Protein AF-A0A923Q3H8-F1 (afdb_monomer_lite)

Structure (mmCIF, N/CA/C/O backbone):
data_AF-A0A923Q3H8-F1
#
_entry.id   AF-A0A923Q3H8-F1
#
loop_
_atom_site.group_PDB
_atom_site.id
_atom_site.type_symbol
_atom_site.label_atom_id
_atom_site.label_alt_id
_atom_site.label_comp_id
_atom_site.label_asym_id
_atom_site.label_entity_id
_atom_site.label_seq_id
_atom_site.pdbx_PDB_ins_code
_atom_site.Cartn_x
_atom_site.Cartn_y
_atom_site.Cartn_z
_atom_site.occupancy
_atom_site.B_iso_or_equiv
_atom_site.auth_seq_id
_atom_site.auth_comp_id
_atom_site.auth_asym_id
_atom_site.auth_atom_id
_atom_site.pdbx_PDB_model_num
ATOM 1 N N . MET A 1 1 ? -0.730 5.945 -13.451 1.00 86.00 1 MET A N 1
ATOM 2 C CA . MET A 1 1 ? -1.129 5.162 -12.260 1.00 86.00 1 MET A CA 1
ATOM 3 C C . MET A 1 1 ? -1.945 3.988 -12.760 1.00 86.00 1 MET A C 1
ATOM 5 O O . MET A 1 1 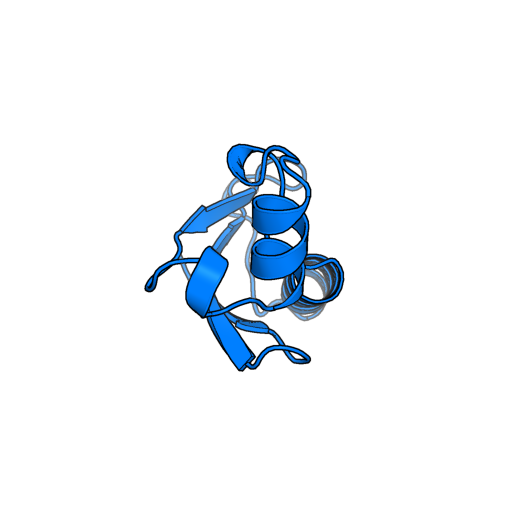? -2.653 4.163 -13.742 1.00 86.00 1 MET A O 1
ATOM 9 N N . ARG A 1 2 ? -1.800 2.815 -12.152 1.00 89.44 2 ARG A N 1
ATOM 10 C CA . ARG A 1 2 ? -2.567 1.606 -12.462 1.00 89.44 2 ARG A CA 1
ATOM 11 C C . ARG A 1 2 ? -3.314 1.181 -11.209 1.00 89.44 2 ARG A C 1
ATOM 13 O O . ARG A 1 2 ? -2.769 1.290 -10.113 1.00 89.44 2 ARG A O 1
ATOM 20 N N . GLU A 1 3 ? -4.545 0.736 -11.373 1.00 90.81 3 GLU A N 1
ATOM 21 C CA . GLU A 1 3 ? -5.312 0.156 -10.279 1.00 90.81 3 GLU A CA 1
ATOM 22 C C . GLU A 1 3 ? -4.741 -1.206 -9.890 1.00 90.81 3 GLU A C 1
ATOM 24 O O . GLU A 1 3 ? -4.367 -2.014 -10.739 1.00 90.81 3 GLU A O 1
ATOM 29 N N . LEU A 1 4 ? -4.635 -1.434 -8.587 1.00 89.06 4 LEU A N 1
ATOM 30 C CA . LEU A 1 4 ? -4.225 -2.702 -8.024 1.00 89.06 4 LEU A CA 1
ATOM 31 C C . LEU A 1 4 ? -5.129 -3.026 -6.844 1.00 89.06 4 LEU A C 1
ATOM 33 O O . LEU A 1 4 ? -5.230 -2.260 -5.882 1.00 89.06 4 LEU A O 1
ATOM 37 N N . THR A 1 5 ? -5.747 -4.196 -6.912 1.00 89.06 5 THR A N 1
ATOM 38 C CA . THR A 1 5 ? -6.550 -4.728 -5.821 1.00 89.06 5 THR A CA 1
ATOM 39 C C . THR A 1 5 ? -5.704 -5.682 -4.992 1.00 89.06 5 THR A C 1
ATOM 41 O O . THR A 1 5 ? -5.107 -6.626 -5.511 1.00 89.06 5 THR A O 1
ATOM 44 N N . CYS A 1 6 ? -5.640 -5.448 -3.682 1.00 86.81 6 CYS A N 1
ATOM 45 C CA . CYS A 1 6 ? -4.961 -6.367 -2.782 1.00 86.81 6 CYS A CA 1
ATOM 46 C C . CYS A 1 6 ? -5.689 -7.714 -2.767 1.00 86.81 6 CYS A C 1
ATOM 48 O O . CYS A 1 6 ? -6.864 -7.798 -2.418 1.00 86.81 6 CYS A O 1
ATOM 50 N N . ARG A 1 7 ? -4.957 -8.792 -3.040 1.00 83.94 7 ARG A N 1
ATOM 51 C CA . ARG A 1 7 ? -5.456 -10.178 -3.006 1.00 83.94 7 ARG A CA 1
ATOM 52 C C . ARG A 1 7 ? -5.914 -10.677 -1.628 1.00 83.94 7 ARG A C 1
ATOM 54 O O . ARG A 1 7 ? -6.515 -11.740 -1.546 1.00 83.94 7 ARG A O 1
ATOM 61 N N . ARG A 1 8 ? -5.601 -9.955 -0.544 1.00 84.81 8 ARG A N 1
ATOM 62 C CA . ARG A 1 8 ? -6.013 -10.305 0.829 1.00 84.81 8 ARG A CA 1
ATOM 63 C C . ARG A 1 8 ? -7.183 -9.461 1.312 1.00 84.81 8 ARG A C 1
ATOM 65 O O . ARG A 1 8 ? -8.236 -10.003 1.610 1.00 84.81 8 ARG A O 1
ATOM 72 N N . CYS A 1 9 ? -7.000 -8.145 1.395 1.00 83.56 9 CYS A N 1
ATOM 73 C CA . CYS A 1 9 ? -8.019 -7.245 1.936 1.00 83.56 9 CYS A CA 1
ATOM 74 C C . CYS A 1 9 ? -8.991 -6.703 0.884 1.00 83.56 9 CYS A C 1
ATOM 76 O O . CYS A 1 9 ? -9.897 -5.959 1.237 1.00 83.56 9 CYS A O 1
ATOM 78 N N . THR A 1 10 ? -8.817 -7.031 -0.402 1.00 84.25 10 THR A N 1
ATOM 79 C CA . THR A 1 10 ? -9.668 -6.568 -1.520 1.00 84.25 10 THR A CA 1
ATOM 80 C C . THR A 1 10 ? -9.757 -5.045 -1.678 1.00 84.25 10 THR A C 1
ATOM 82 O O . THR A 1 10 ? -10.541 -4.532 -2.471 1.00 84.25 10 THR A O 1
ATOM 85 N N . THR A 1 11 ? -8.904 -4.300 -0.973 1.00 87.56 11 THR A N 1
ATOM 86 C CA . THR A 1 11 ? -8.734 -2.861 -1.161 1.00 87.56 11 THR A CA 1
ATOM 87 C C . THR A 1 11 ? -8.223 -2.592 -2.565 1.00 87.56 11 THR A C 1
ATOM 89 O O . THR A 1 11 ? -7.202 -3.155 -2.962 1.00 87.56 11 THR A O 1
ATOM 92 N N . THR A 1 12 ? -8.873 -1.671 -3.269 1.00 88.12 12 THR A N 1
ATOM 93 C CA . THR A 1 12 ? -8.375 -1.153 -4.543 1.00 88.12 12 THR A CA 1
ATOM 94 C C . THR A 1 12 ? -7.636 0.160 -4.311 1.00 88.12 12 THR A C 1
ATOM 96 O O . THR A 1 12 ? -8.182 1.105 -3.739 1.00 88.12 12 THR A O 1
ATOM 99 N N . VAL A 1 13 ? -6.379 0.206 -4.743 1.00 89.50 13 VAL A N 1
ATOM 100 C CA . VAL A 1 13 ? -5.519 1.392 -4.687 1.00 89.50 13 VAL A CA 1
ATOM 101 C C . VAL A 1 13 ? -4.968 1.704 -6.071 1.00 89.50 13 VAL A C 1
ATOM 103 O O . VAL A 1 13 ? -4.851 0.829 -6.925 1.00 89.50 13 VAL A O 1
ATOM 106 N N . LEU A 1 14 ? -4.586 2.954 -6.292 1.00 90.38 14 LEU A N 1
ATOM 107 C CA . LEU A 1 14 ? -3.842 3.361 -7.474 1.00 90.38 14 LEU A CA 1
ATOM 108 C C . LEU A 1 14 ? -2.350 3.329 -7.168 1.00 90.38 14 LEU A C 1
ATOM 110 O O . LEU A 1 14 ? -1.869 4.013 -6.271 1.00 90.38 14 LEU A O 1
ATOM 114 N N . VAL A 1 15 ? -1.601 2.559 -7.944 1.00 90.88 15 VAL A N 1
ATOM 115 C CA . VAL A 1 15 ? -0.157 2.402 -7.791 1.00 90.88 15 VAL A CA 1
ATOM 116 C C . VAL A 1 15 ? 0.550 3.002 -8.996 1.00 90.88 15 VAL A C 1
ATOM 118 O O . VAL A 1 15 ? 0.141 2.863 -10.151 1.00 90.88 15 VAL A O 1
ATOM 121 N N . ARG A 1 16 ? 1.646 3.706 -8.741 1.00 90.31 16 ARG A N 1
ATOM 122 C CA . ARG A 1 16 ? 2.565 4.194 -9.764 1.00 90.31 16 ARG A CA 1
ATOM 123 C C . ARG A 1 16 ? 3.982 3.891 -9.342 1.00 90.31 16 ARG A C 1
ATOM 125 O O . ARG A 1 16 ? 4.470 4.418 -8.347 1.00 90.31 16 ARG A O 1
ATOM 132 N N . LYS A 1 17 ? 4.656 3.082 -10.146 1.00 88.00 17 LYS A N 1
ATOM 133 C CA . LYS A 1 17 ? 6.072 2.789 -9.988 1.00 88.00 17 LYS A CA 1
ATOM 134 C C . LYS A 1 17 ? 6.853 3.852 -10.760 1.00 88.00 17 LYS A C 1
ATOM 136 O O . LYS A 1 17 ? 6.915 3.815 -11.984 1.00 88.00 17 LYS A O 1
ATOM 141 N N . ALA A 1 18 ? 7.328 4.876 -10.053 1.00 86.31 18 ALA A N 1
ATOM 142 C CA . ALA A 1 18 ? 8.121 5.931 -10.677 1.00 86.31 18 ALA A CA 1
ATOM 143 C C . ALA A 1 18 ? 9.515 5.392 -11.008 1.00 86.31 18 ALA A C 1
ATOM 145 O O . ALA A 1 18 ? 9.918 5.449 -12.157 1.00 86.31 18 ALA A O 1
ATOM 146 N N . THR A 1 19 ? 10.176 4.780 -10.023 1.00 83.81 19 THR A N 1
ATOM 147 C CA . THR A 1 19 ? 11.439 4.042 -10.175 1.00 83.81 19 THR A CA 1
ATOM 148 C C . THR A 1 19 ? 11.320 2.694 -9.450 1.00 83.81 19 THR A C 1
ATOM 150 O O . THR A 1 19 ? 10.314 2.430 -8.784 1.00 83.81 19 THR A O 1
ATOM 153 N N . ALA A 1 20 ? 12.338 1.829 -9.523 1.00 81.25 20 ALA A N 1
ATOM 154 C CA . ALA A 1 20 ? 12.342 0.563 -8.779 1.00 81.25 20 ALA A CA 1
ATOM 155 C C . ALA A 1 20 ? 12.162 0.766 -7.256 1.00 81.25 20 ALA A C 1
ATOM 157 O O . ALA A 1 20 ? 11.407 0.027 -6.616 1.00 81.25 20 ALA A O 1
ATOM 158 N N . ALA A 1 21 ? 12.790 1.809 -6.701 1.00 81.94 21 ALA A N 1
ATOM 159 C CA . ALA A 1 21 ? 12.715 2.166 -5.283 1.00 81.94 21 ALA A CA 1
ATOM 160 C C . ALA A 1 21 ? 11.546 3.114 -4.952 1.00 81.94 21 ALA A C 1
ATOM 162 O O . ALA A 1 21 ? 11.020 3.079 -3.842 1.00 81.94 21 ALA A O 1
ATOM 163 N N . GLN A 1 22 ? 11.099 3.943 -5.902 1.00 84.69 22 GLN A N 1
ATOM 164 C CA . GLN A 1 22 ? 10.057 4.941 -5.668 1.00 84.69 22 GLN A CA 1
ATOM 165 C C . GLN A 1 22 ? 8.691 4.462 -6.166 1.00 84.69 22 GLN A C 1
ATOM 167 O O . GLN A 1 22 ? 8.414 4.411 -7.367 1.00 84.69 22 GLN A O 1
ATOM 172 N N . THR A 1 23 ? 7.798 4.177 -5.217 1.00 87.25 23 THR A N 1
ATOM 173 C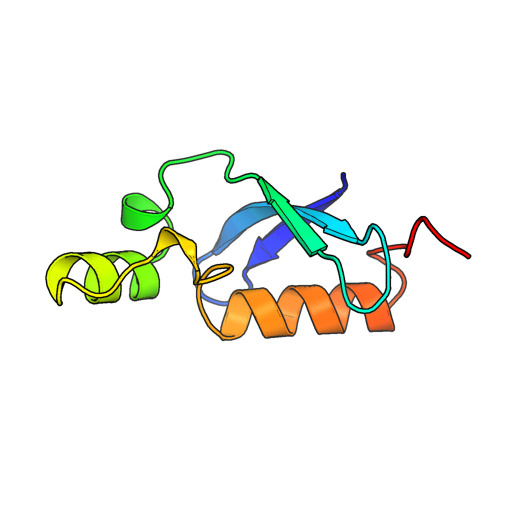 CA . THR A 1 23 ? 6.409 3.786 -5.490 1.00 87.25 23 THR A CA 1
ATOM 174 C C . THR A 1 23 ? 5.466 4.832 -4.913 1.00 87.25 23 THR A C 1
ATOM 176 O O . THR A 1 23 ? 5.470 5.068 -3.710 1.00 87.25 23 THR A O 1
ATOM 179 N N . SER A 1 24 ? 4.641 5.448 -5.753 1.00 87.81 24 SER A N 1
ATOM 180 C CA . SER A 1 24 ? 3.530 6.285 -5.303 1.00 87.81 24 SER A CA 1
ATOM 181 C C . SER A 1 24 ? 2.277 5.426 -5.207 1.00 87.81 24 SER A C 1
ATOM 183 O O . SER A 1 24 ? 1.903 4.765 -6.176 1.00 87.81 24 SER A O 1
ATOM 185 N N . ILE A 1 25 ? 1.629 5.444 -4.047 1.00 87.12 25 ILE A N 1
ATOM 186 C CA . ILE A 1 25 ? 0.362 4.754 -3.810 1.00 87.12 25 ILE A CA 1
ATOM 187 C C . ILE A 1 25 ? -0.665 5.810 -3.446 1.00 87.12 25 ILE A C 1
ATOM 189 O O . ILE A 1 25 ? -0.445 6.623 -2.551 1.00 87.12 25 ILE A O 1
ATOM 193 N N . GLN A 1 26 ? -1.781 5.793 -4.153 1.00 87.88 26 GLN A N 1
ATOM 194 C CA . GLN A 1 26 ? -2.905 6.671 -3.923 1.00 87.88 26 GLN A CA 1
ATOM 195 C C . GLN A 1 26 ? -4.114 5.821 -3.553 1.00 87.88 26 GLN A C 1
ATOM 197 O O . GLN A 1 26 ? -4.564 4.959 -4.308 1.00 87.88 26 GLN A O 1
ATOM 202 N N . TRP A 1 27 ? -4.614 6.051 -2.347 1.00 85.56 27 TRP A N 1
ATOM 203 C CA . TRP A 1 27 ? -5.784 5.365 -1.829 1.00 85.56 27 TRP A CA 1
ATOM 204 C C . TRP A 1 27 ? -7.042 6.010 -2.402 1.00 85.56 27 TRP A C 1
ATOM 206 O O . TRP A 1 27 ? -7.196 7.227 -2.340 1.00 85.56 27 TRP A O 1
ATOM 216 N N . LEU A 1 28 ? -7.923 5.191 -2.975 1.00 82.00 28 LEU A N 1
ATOM 217 C CA . LEU A 1 28 ? -9.215 5.650 -3.496 1.00 82.00 28 LEU A CA 1
ATOM 218 C C . LEU A 1 28 ? -10.256 5.833 -2.382 1.00 82.00 28 LEU A C 1
ATOM 220 O O . LEU A 1 28 ? -11.178 6.628 -2.520 1.00 82.00 28 LEU A O 1
ATOM 224 N N . ALA A 1 29 ? -10.096 5.098 -1.283 1.00 78.31 29 ALA A N 1
ATOM 225 C CA . ALA A 1 29 ? -10.954 5.126 -0.106 1.00 78.31 29 ALA A CA 1
ATOM 226 C C . ALA A 1 29 ? -10.100 5.229 1.165 1.00 78.31 29 ALA A C 1
ATOM 228 O O . ALA A 1 29 ? -8.881 5.053 1.116 1.00 78.31 29 ALA A O 1
ATOM 229 N N . ASP A 1 30 ? -10.729 5.505 2.310 1.00 74.38 30 ASP A N 1
ATOM 230 C CA . ASP A 1 30 ? -10.009 5.629 3.578 1.00 74.38 30 ASP A CA 1
ATOM 231 C C . ASP A 1 30 ? -9.260 4.327 3.905 1.00 74.38 30 ASP A C 1
ATOM 233 O O . ASP A 1 30 ? -9.851 3.251 4.060 1.00 74.38 30 ASP A O 1
ATOM 237 N N . ALA A 1 31 ? -7.934 4.424 3.986 1.00 70.31 31 ALA A N 1
ATOM 238 C CA . ALA A 1 31 ? -7.051 3.277 4.153 1.00 70.31 31 ALA A CA 1
ATOM 239 C C . ALA A 1 31 ? -7.316 2.519 5.463 1.00 70.31 31 ALA A C 1
ATOM 241 O O . ALA A 1 31 ? -7.217 1.294 5.498 1.00 70.31 31 ALA A O 1
ATOM 242 N N . GLY A 1 32 ? -7.711 3.242 6.517 1.00 66.94 32 GLY A N 1
ATOM 243 C CA . GLY A 1 32 ? -8.043 2.666 7.818 1.00 66.94 32 GLY A CA 1
ATOM 244 C C . GLY A 1 32 ? -9.412 1.990 7.866 1.00 66.94 32 GLY A C 1
ATOM 245 O O . GLY A 1 32 ? -9.667 1.249 8.805 1.00 66.94 32 GLY A O 1
ATOM 246 N N . GLN A 1 33 ? -10.285 2.219 6.882 1.00 70.50 33 GLN A N 1
ATOM 247 C CA . GLN A 1 33 ? -11.557 1.494 6.752 1.00 70.50 33 GLN A CA 1
ATOM 248 C C . GLN A 1 33 ? -11.464 0.336 5.759 1.00 70.50 33 GLN A C 1
ATOM 250 O O . GLN A 1 33 ? -12.160 -0.665 5.897 1.00 70.50 33 GLN A O 1
ATOM 255 N N . THR A 1 34 ? -10.598 0.466 4.755 1.00 75.19 34 THR A N 1
ATOM 256 C CA . THR A 1 34 ? -10.533 -0.493 3.647 1.00 75.19 34 THR A CA 1
ATOM 257 C C . THR A 1 34 ? -9.521 -1.611 3.903 1.00 75.19 34 THR A C 1
ATOM 259 O O . THR A 1 34 ? -9.679 -2.713 3.381 1.00 75.19 34 THR A O 1
ATOM 262 N N . CYS A 1 35 ? -8.480 -1.352 4.702 1.00 83.38 35 CYS A N 1
ATOM 263 C CA . CYS A 1 35 ? -7.451 -2.329 5.031 1.00 83.38 35 CYS A CA 1
ATOM 264 C C . CYS A 1 35 ? -7.470 -2.638 6.542 1.00 83.38 35 CYS A C 1
ATOM 266 O O . CYS A 1 35 ? -7.135 -1.760 7.339 1.00 83.38 35 CYS A O 1
ATOM 268 N N . PRO A 1 36 ? -7.817 -3.875 6.952 1.00 80.25 36 PRO A N 1
ATOM 269 C CA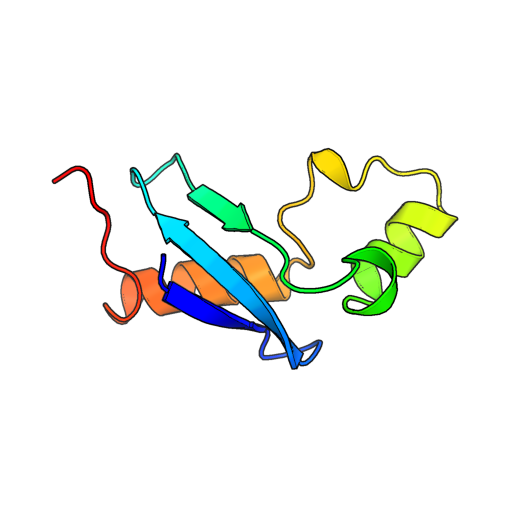 . PRO A 1 36 ? -7.917 -4.243 8.364 1.00 80.25 36 PRO A CA 1
ATOM 270 C C . PRO A 1 36 ? -6.572 -4.132 9.088 1.00 80.25 36 PRO A C 1
ATOM 272 O O . PRO A 1 36 ? -6.533 -3.641 10.206 1.00 80.25 36 PRO A O 1
ATOM 275 N N . GLU A 1 37 ? -5.458 -4.463 8.428 1.00 82.06 37 GLU A N 1
ATOM 276 C CA . GLU A 1 37 ? -4.121 -4.319 9.020 1.00 82.06 37 GLU A CA 1
ATOM 277 C C . GLU A 1 37 ? -3.814 -2.843 9.332 1.00 82.06 37 GLU A C 1
ATOM 279 O O . GLU A 1 37 ? -3.338 -2.511 10.414 1.00 82.06 37 GLU A O 1
ATOM 284 N N . LEU A 1 38 ? -4.167 -1.917 8.429 1.00 81.06 38 LEU A N 1
ATOM 285 C CA . LEU A 1 38 ? -4.028 -0.482 8.698 1.00 81.06 38 LEU A CA 1
ATOM 286 C C . LEU A 1 38 ? -4.993 0.000 9.781 1.00 81.06 38 LEU A C 1
ATOM 288 O O . LEU A 1 38 ? -4.626 0.891 10.546 1.00 81.06 38 LEU A O 1
ATOM 292 N N . ALA A 1 39 ? -6.197 -0.569 9.860 1.00 82.31 39 ALA A N 1
ATOM 293 C CA . ALA A 1 39 ? -7.133 -0.299 10.945 1.00 82.31 39 ALA A CA 1
ATOM 294 C C . ALA A 1 39 ? -6.528 -0.705 12.299 1.00 82.31 39 ALA A C 1
ATOM 296 O O . ALA A 1 39 ? -6.543 0.088 13.240 1.00 82.31 39 ALA A O 1
ATOM 297 N N . GLU A 1 40 ? -5.911 -1.887 12.372 1.00 82.94 40 GLU A N 1
ATOM 298 C CA . GLU A 1 40 ? -5.197 -2.378 13.553 1.00 82.94 40 GLU A CA 1
ATOM 299 C C . GLU A 1 40 ? -3.966 -1.526 13.874 1.00 82.94 40 GLU A C 1
ATOM 301 O O . GLU A 1 40 ? -3.740 -1.173 15.030 1.00 82.94 40 GLU A O 1
ATOM 306 N N . HIS A 1 41 ? -3.181 -1.129 12.870 1.00 81.50 41 HIS A N 1
ATOM 307 C CA . HIS A 1 41 ? -2.048 -0.224 13.062 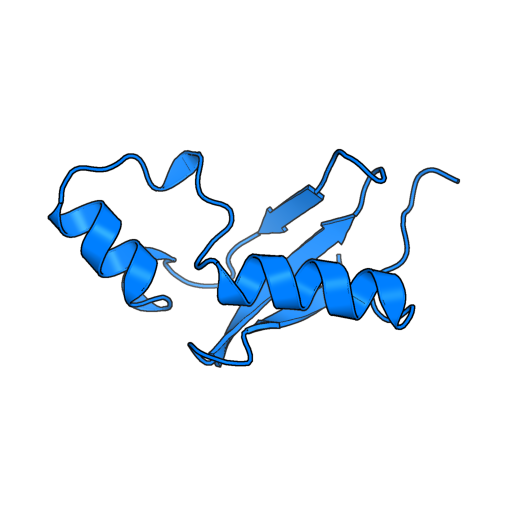1.00 81.50 41 HIS A CA 1
ATOM 308 C C . HIS A 1 41 ? -2.495 1.138 13.600 1.00 81.50 41 HIS A C 1
ATOM 310 O O . HIS A 1 41 ? -1.889 1.638 14.548 1.00 81.50 41 HIS A O 1
ATOM 316 N N . ARG A 1 42 ? -3.577 1.707 13.054 1.00 79.62 42 ARG A N 1
ATOM 317 C CA . ARG A 1 42 ? -4.172 2.965 13.522 1.00 79.62 42 ARG A CA 1
ATOM 318 C C . ARG A 1 42 ? -4.687 2.835 14.955 1.00 79.62 42 ARG A C 1
ATOM 320 O O . ARG A 1 42 ? -4.412 3.713 15.767 1.00 79.62 42 ARG A O 1
ATOM 327 N N . ALA A 1 43 ? -5.381 1.742 15.275 1.00 81.94 43 ALA A N 1
ATOM 328 C CA . ALA A 1 43 ? -5.864 1.450 16.625 1.00 81.94 43 ALA A CA 1
ATOM 329 C C . ALA A 1 43 ? -4.711 1.257 17.626 1.00 81.94 43 ALA A C 1
ATOM 331 O O . ALA A 1 43 ? -4.800 1.698 18.767 1.00 81.94 43 ALA A O 1
ATOM 332 N N . ALA A 1 44 ? -3.597 0.675 17.179 1.00 82.44 44 ALA A N 1
ATOM 333 C CA . ALA A 1 44 ? -2.367 0.529 17.953 1.00 82.44 44 ALA A CA 1
ATOM 334 C C . ALA A 1 44 ? -1.527 1.823 18.036 1.00 82.44 44 ALA A C 1
ATOM 336 O O . ALA A 1 44 ? -0.408 1.784 18.545 1.00 82.44 44 ALA A O 1
ATOM 337 N N . GLY A 1 45 ? -2.007 2.953 17.498 1.00 76.00 45 GLY A N 1
ATOM 338 C CA . GLY A 1 45 ? -1.279 4.226 17.486 1.00 76.00 45 GLY A CA 1
ATOM 339 C C . GLY A 1 45 ? -0.013 4.218 16.622 1.00 76.00 45 GLY A C 1
ATOM 340 O O . GLY A 1 45 ? 0.839 5.094 16.764 1.00 76.00 45 GLY A O 1
ATOM 341 N N . ARG A 1 46 ? 0.141 3.232 15.731 1.00 75.19 46 ARG A N 1
ATOM 342 C CA . ARG A 1 46 ? 1.287 3.131 14.824 1.00 75.19 46 ARG A CA 1
ATOM 343 C C . ARG A 1 46 ? 1.069 4.033 13.603 1.00 75.19 46 ARG A C 1
ATOM 345 O O . ARG A 1 46 ? -0.038 4.072 13.063 1.00 75.19 46 ARG A O 1
ATOM 352 N N . PRO A 1 47 ? 2.106 4.751 13.138 1.00 66.00 47 PRO A N 1
ATOM 353 C CA . PRO A 1 47 ? 1.977 5.666 12.012 1.00 66.00 47 PRO A CA 1
ATOM 354 C C . PRO A 1 47 ? 1.690 4.896 10.717 1.00 66.00 47 PRO A C 1
ATOM 356 O O . PRO A 1 47 ? 2.570 4.259 10.146 1.00 66.00 47 PRO A O 1
ATOM 359 N N . THR A 1 48 ? 0.456 4.990 10.223 1.00 67.94 48 THR A N 1
ATOM 360 C CA . THR A 1 48 ? 0.027 4.378 8.954 1.00 67.94 48 THR A CA 1
ATOM 361 C C . THR A 1 48 ? 0.481 5.168 7.726 1.00 67.94 48 THR A C 1
ATOM 363 O O . THR A 1 48 ? 0.464 4.639 6.623 1.00 67.94 48 THR A O 1
ATOM 366 N N . ALA A 1 49 ? 0.943 6.412 7.900 1.00 64.00 49 ALA A N 1
ATOM 367 C CA . ALA A 1 49 ? 1.419 7.270 6.809 1.00 64.00 49 ALA A CA 1
ATOM 368 C C . ALA A 1 49 ? 2.708 6.762 6.132 1.00 64.00 49 ALA A C 1
ATOM 370 O O . ALA A 1 49 ? 2.955 7.080 4.973 1.00 64.00 49 ALA A O 1
ATOM 371 N N . LEU A 1 50 ? 3.523 5.974 6.843 1.00 61.84 50 LEU A N 1
ATOM 372 C CA . LEU A 1 50 ? 4.743 5.353 6.304 1.00 61.84 50 LEU A CA 1
ATOM 373 C C . LEU A 1 50 ? 4.492 3.941 5.760 1.00 61.84 50 LEU A C 1
ATOM 375 O O . LEU A 1 50 ? 5.366 3.352 5.127 1.00 61.84 50 LEU A O 1
ATOM 379 N N . VAL A 1 51 ? 3.308 3.387 6.019 1.00 65.69 51 VAL A N 1
ATOM 380 C CA . VAL A 1 51 ? 2.957 2.021 5.654 1.00 65.69 51 VAL A CA 1
ATOM 381 C C . VAL A 1 51 ? 2.171 2.068 4.351 1.00 65.69 51 VAL A C 1
ATOM 383 O O . VAL A 1 51 ? 1.055 2.577 4.280 1.00 65.69 51 VAL A O 1
ATOM 386 N N . ALA A 1 52 ? 2.768 1.511 3.302 1.00 69.38 52 ALA A N 1
ATOM 387 C CA . ALA A 1 52 ? 2.236 1.401 1.945 1.00 69.38 52 ALA A CA 1
ATOM 388 C C . ALA A 1 52 ? 1.033 0.430 1.819 1.00 69.38 52 ALA A C 1
ATOM 390 O O . ALA A 1 52 ? 0.872 -0.224 0.792 1.00 69.38 52 ALA A O 1
ATOM 391 N N . GLY A 1 53 ? 0.202 0.322 2.859 1.00 78.12 53 GLY A N 1
ATOM 392 C CA . GLY A 1 53 ? -0.817 -0.712 3.041 1.00 78.12 53 GLY A CA 1
ATOM 393 C C . GLY A 1 53 ? -0.290 -1.970 3.729 1.00 78.12 53 GLY A C 1
ATOM 394 O O . GLY A 1 53 ? 0.867 -2.024 4.135 1.00 78.12 53 GLY A O 1
ATOM 395 N N . CYS A 1 54 ? -1.153 -2.983 3.843 1.00 84.94 54 CYS A N 1
ATOM 396 C CA . CYS A 1 54 ? -0.769 -4.279 4.403 1.00 84.94 54 CYS A CA 1
ATOM 397 C C . CYS A 1 54 ? 0.410 -4.920 3.665 1.00 84.94 54 CYS A C 1
ATOM 399 O O . CYS A 1 54 ? 0.638 -4.651 2.479 1.00 84.94 54 CYS A O 1
ATOM 401 N N . GLU A 1 55 ? 1.109 -5.837 4.331 1.00 83.50 55 GLU A N 1
ATOM 402 C CA . GLU A 1 55 ? 2.226 -6.577 3.727 1.00 83.50 55 GLU A CA 1
ATOM 403 C C . GLU A 1 55 ? 1.816 -7.241 2.402 1.00 83.50 55 GLU A C 1
ATOM 405 O O . GLU A 1 55 ? 2.503 -7.113 1.386 1.00 83.50 55 GLU A O 1
ATOM 410 N N . ALA A 1 56 ? 0.612 -7.813 2.368 1.00 86.69 56 ALA A N 1
ATOM 411 C CA . ALA A 1 56 ? 0.058 -8.440 1.178 1.00 86.69 56 ALA A CA 1
ATOM 412 C C . ALA A 1 56 ? -0.174 -7.470 0.007 1.00 86.69 56 ALA A C 1
ATOM 414 O O . ALA A 1 56 ? -0.108 -7.886 -1.154 1.00 86.69 56 ALA A O 1
ATOM 415 N N . LEU A 1 57 ? -0.455 -6.187 0.270 1.00 87.38 57 LEU A N 1
ATOM 416 C CA . LEU A 1 57 ? -0.562 -5.182 -0.789 1.00 87.38 57 LEU A CA 1
ATOM 417 C C . LEU A 1 57 ? 0.818 -4.915 -1.387 1.00 87.38 57 LEU A C 1
ATOM 419 O O . LEU A 1 57 ? 0.950 -4.872 -2.608 1.00 87.38 57 LEU A O 1
ATOM 423 N N . ARG A 1 58 ? 1.851 -4.806 -0.547 1.00 86.00 58 ARG A N 1
ATOM 424 C CA . ARG A 1 58 ? 3.229 -4.623 -1.008 1.00 86.00 58 ARG A CA 1
ATOM 425 C C . ARG A 1 58 ? 3.699 -5.807 -1.853 1.00 86.00 58 ARG A C 1
ATOM 427 O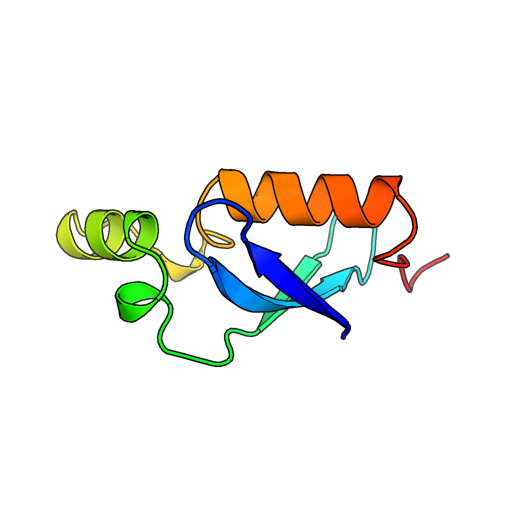 O . ARG A 1 58 ? 4.163 -5.594 -2.970 1.00 86.00 58 ARG A O 1
ATOM 434 N N . GLU A 1 59 ? 3.440 -7.034 -1.407 1.00 88.38 59 GLU A N 1
ATOM 435 C CA . GLU A 1 59 ? 3.689 -8.238 -2.210 1.00 88.38 59 GLU A CA 1
ATOM 436 C C . GLU A 1 59 ? 2.923 -8.223 -3.540 1.00 88.38 59 GLU A C 1
ATOM 438 O O . GLU A 1 59 ? 3.462 -8.625 -4.570 1.00 88.38 59 GLU A O 1
ATOM 443 N N . SER A 1 60 ? 1.669 -7.756 -3.536 1.00 89.12 60 SER A N 1
ATOM 444 C CA . SER A 1 60 ? 0.853 -7.655 -4.754 1.00 89.12 60 SER A CA 1
ATOM 445 C C . SER A 1 60 ? 1.442 -6.643 -5.738 1.00 89.12 60 SER A C 1
ATOM 447 O O . SER A 1 60 ? 1.453 -6.901 -6.938 1.00 89.12 60 SER A O 1
ATOM 449 N N . ILE A 1 61 ? 1.975 -5.518 -5.248 1.00 89.12 61 ILE A N 1
ATOM 450 C CA . ILE A 1 61 ? 2.667 -4.518 -6.072 1.00 89.12 61 ILE A CA 1
ATOM 451 C C . ILE A 1 61 ? 3.927 -5.130 -6.684 1.00 89.12 61 ILE A C 1
ATOM 453 O O . ILE A 1 61 ? 4.153 -5.002 -7.883 1.00 89.12 61 ILE A O 1
ATOM 457 N N . GLU A 1 62 ? 4.747 -5.804 -5.879 1.00 88.12 62 GLU A N 1
ATOM 458 C CA . GLU A 1 62 ? 5.972 -6.455 -6.353 1.00 88.12 62 GLU A CA 1
ATOM 459 C C . GLU A 1 62 ? 5.675 -7.565 -7.367 1.00 88.12 62 GLU A C 1
ATOM 461 O O . GLU A 1 62 ? 6.377 -7.693 -8.370 1.00 88.12 62 GLU A O 1
ATOM 466 N N . ALA A 1 63 ? 4.609 -8.337 -7.144 1.00 90.19 63 ALA A N 1
ATOM 467 C CA . ALA A 1 63 ? 4.131 -9.336 -8.088 1.00 90.19 63 ALA A CA 1
ATOM 468 C C . ALA A 1 63 ? 3.661 -8.698 -9.396 1.00 90.19 63 ALA A C 1
ATOM 470 O O . ALA A 1 63 ? 4.084 -9.145 -10.453 1.00 90.19 63 ALA A O 1
ATOM 471 N N . ALA A 1 64 ? 2.870 -7.626 -9.337 1.00 90.12 64 ALA A N 1
ATOM 472 C CA . ALA A 1 64 ? 2.390 -6.931 -10.526 1.00 90.12 64 ALA A CA 1
ATOM 473 C C . ALA A 1 64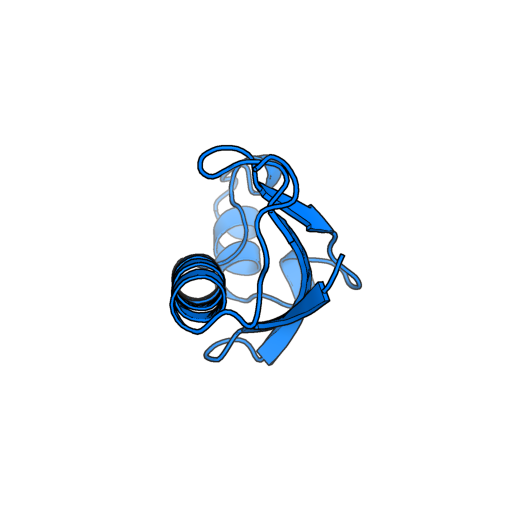 ? 3.528 -6.265 -11.320 1.00 90.12 64 ALA A C 1
ATOM 475 O O . ALA A 1 64 ? 3.472 -6.224 -12.544 1.00 90.12 64 ALA A O 1
ATOM 476 N N . VAL A 1 65 ? 4.590 -5.787 -10.659 1.00 89.75 65 VAL A N 1
ATOM 477 C CA . VAL A 1 65 ? 5.806 -5.323 -11.353 1.00 89.75 65 VAL A CA 1
ATOM 478 C C . VAL A 1 65 ? 6.523 -6.490 -12.036 1.00 89.75 65 VAL A C 1
ATOM 480 O O . VAL A 1 65 ? 6.899 -6.371 -13.197 1.00 89.75 65 VAL A O 1
ATOM 483 N N . ARG A 1 66 ? 6.689 -7.627 -11.345 1.00 89.06 66 ARG A N 1
ATOM 484 C CA . ARG A 1 66 ? 7.316 -8.833 -11.920 1.00 89.06 66 ARG A CA 1
ATOM 485 C C . ARG A 1 66 ? 6.531 -9.417 -13.093 1.00 89.06 66 ARG A C 1
ATOM 487 O O . ARG A 1 66 ? 7.144 -9.896 -14.037 1.00 89.06 66 ARG A O 1
ATOM 494 N N . ASP A 1 67 ? 5.207 -9.374 -13.020 1.00 89.25 67 ASP A N 1
ATOM 495 C CA . ASP A 1 67 ? 4.292 -9.850 -14.062 1.00 89.25 67 ASP A CA 1
ATOM 496 C C . ASP A 1 67 ? 4.208 -8.881 -15.257 1.00 89.25 67 ASP A C 1
ATOM 498 O O . ASP A 1 67 ? 3.715 -9.229 -16.323 1.00 89.25 67 ASP A O 1
ATOM 502 N N . GLY A 1 68 ? 4.714 -7.652 -15.102 1.00 87.44 68 GLY A N 1
ATOM 503 C CA . GLY A 1 68 ? 4.636 -6.601 -16.119 1.00 87.44 68 GLY A CA 1
ATOM 504 C C . GLY A 1 68 ? 3.315 -5.825 -16.120 1.00 87.44 68 GLY A C 1
ATOM 505 O O . GLY A 1 68 ? 3.165 -4.882 -16.893 1.00 87.44 68 GLY A O 1
ATOM 506 N N . ALA A 1 69 ? 2.378 -6.145 -15.224 1.00 87.75 69 ALA A N 1
ATOM 507 C CA . ALA A 1 69 ? 1.149 -5.378 -15.017 1.00 87.75 69 ALA A CA 1
ATOM 508 C C . ALA A 1 69 ? 1.413 -3.949 -14.488 1.00 87.75 69 ALA A C 1
ATOM 510 O O . ALA A 1 69 ? 0.650 -3.019 -14.767 1.00 87.75 69 ALA A O 1
ATOM 511 N N . LEU A 1 70 ? 2.504 -3.753 -13.735 1.00 88.00 70 LEU A N 1
ATOM 512 C CA . LEU A 1 70 ? 3.004 -2.443 -13.313 1.00 88.00 70 LEU A CA 1
ATOM 513 C C . LEU A 1 70 ? 4.334 -2.124 -13.995 1.00 88.00 70 LEU A C 1
ATOM 515 O O . LEU A 1 70 ? 5.381 -2.647 -13.622 1.00 88.00 70 LEU A O 1
ATOM 519 N N . GLU A 1 71 ? 4.306 -1.189 -14.938 1.00 84.62 71 GLU A N 1
ATOM 520 C CA . GLU A 1 71 ? 5.520 -0.672 -15.567 1.00 84.62 71 GLU A CA 1
ATOM 521 C C . GLU A 1 71 ? 6.216 0.374 -14.686 1.00 84.62 71 GLU A C 1
ATOM 523 O O . GLU A 1 71 ? 5.574 1.237 -14.074 1.00 84.62 71 GLU A O 1
ATOM 528 N N . VAL A 1 72 ? 7.549 0.300 -14.647 1.00 87.25 72 VAL A N 1
ATOM 529 C CA . VAL A 1 72 ? 8.411 1.325 -14.050 1.00 87.25 72 VAL A CA 1
ATOM 530 C C . VAL A 1 72 ? 8.598 2.439 -15.075 1.00 87.25 72 VAL A C 1
ATOM 532 O O . VAL A 1 72 ? 9.051 2.181 -16.187 1.00 87.25 72 VAL A O 1
ATOM 535 N N . LEU A 1 73 ? 8.189 3.655 -14.714 1.00 81.94 73 LEU A N 1
ATOM 536 C CA . LEU A 1 73 ? 8.155 4.800 -15.631 1.00 81.94 73 LEU A CA 1
ATOM 537 C C . LEU A 1 73 ? 9.539 5.354 -15.978 1.00 81.94 73 LEU A C 1
ATOM 539 O O . LEU A 1 73 ? 9.740 5.790 -17.106 1.00 81.94 73 LEU A O 1
ATOM 543 N N . ASP A 1 74 ? 10.451 5.382 -15.014 1.00 75.62 74 ASP A N 1
ATOM 544 C CA . ASP A 1 74 ? 11.848 5.752 -15.222 1.00 75.62 74 ASP A CA 1
ATOM 545 C C . ASP A 1 74 ? 12.598 4.504 -15.699 1.00 75.62 74 ASP A C 1
ATOM 547 O O . ASP A 1 74 ? 12.737 3.532 -14.947 1.00 75.62 74 ASP A O 1
ATOM 551 N N . ARG A 1 75 ? 12.969 4.496 -16.980 1.00 57.50 75 ARG A N 1
ATOM 552 C CA . ARG A 1 75 ? 13.617 3.377 -17.667 1.00 57.50 75 ARG A CA 1
ATOM 553 C C . ARG A 1 75 ? 14.921 3.833 -18.294 1.00 57.50 75 ARG A C 1
ATOM 555 O O . ARG A 1 75 ? 14.925 4.954 -18.849 1.00 57.50 75 ARG A O 1
#

Sequence (75 aa):
MRELTCRRCTTTVLVRKATAAQTSIQWLADAGQTCPELAEHRAAGRPTALVAGCEALRESIEAAVRDGALEVLDR

Foldseek 3Di:
DDWFAQPPLRFIWDWAQQDPPDIDIGGPDDLLVRAVVNVVCVVVVHDCVPPSGDPSSVVRVVVCVVVVVHDHNPD

Secondary structure (DSSP, 8-state):
-EEEE-TTT--EEEEEESSSS-EEEEESS-HHHH-HHHHHHHHTT--GGG--S-HHHHHHHHHHHHHTSS-BS--

Radius of gyration: 12.22 Å; chains: 1; bounding box: 25×18×36 Å

pLDDT: mean 82.5, std 7.73, range [57.5, 90.88]